Protein AF-A0A936Q7N0-F1 (afdb_monomer)

Secondary structure (DSSP, 8-state):
----TTSBHHHHHHH-GGGHHHHHHHT--SSSSTTSBHHHHHHHTT--HHHHHHHHHHHHTS---GGG--TTS-HHHHHHHHIIIIIHHHHHHHHHHHHHHHHHHHHHTTT-HHHHHHHHHHHHHHHHHHHHHHHHT-HHHHHHHHHHHHHHHHHHT--

Structure (mmCIF, N/CA/C/O backbone):
data_AF-A0A936Q7N0-F1
#
_entry.id   AF-A0A936Q7N0-F1
#
loop_
_atom_site.group_PDB
_atom_site.id
_atom_site.type_symbol
_atom_site.label_atom_id
_atom_site.label_alt_id
_atom_site.label_comp_id
_atom_site.label_asym_id
_atom_site.label_entity_id
_atom_site.label_seq_id
_atom_site.pdbx_PDB_ins_code
_atom_site.Cartn_x
_atom_site.Cartn_y
_atom_site.Cartn_z
_atom_site.occupancy
_atom_site.B_iso_or_equiv
_atom_site.auth_seq_id
_atom_site.auth_comp_id
_atom_site.auth_asym_id
_atom_site.auth_atom_id
_atom_site.pdbx_PDB_model_num
ATOM 1 N N . MET A 1 1 ? 11.324 -0.601 -22.261 1.00 76.62 1 MET A N 1
ATOM 2 C CA . MET A 1 1 ? 11.459 -2.063 -22.116 1.00 76.62 1 MET A CA 1
ATOM 3 C C . MET A 1 1 ? 10.550 -2.729 -23.136 1.00 76.62 1 MET A C 1
ATOM 5 O O . MET A 1 1 ? 9.465 -2.210 -23.363 1.00 76.62 1 MET A O 1
ATOM 9 N N . GLU A 1 2 ? 10.984 -3.818 -23.769 1.00 84.12 2 GLU A N 1
ATOM 10 C CA . GLU A 1 2 ? 10.106 -4.650 -24.604 1.00 84.12 2 GLU A CA 1
ATOM 11 C C . GLU A 1 2 ? 9.389 -5.675 -23.714 1.00 84.12 2 GLU A C 1
ATOM 13 O O . GLU A 1 2 ? 10.023 -6.306 -22.868 1.00 84.12 2 GLU A O 1
ATOM 18 N N . ILE A 1 3 ? 8.066 -5.795 -23.853 1.00 87.75 3 ILE A N 1
ATOM 19 C CA . ILE A 1 3 ? 7.239 -6.673 -23.015 1.00 87.75 3 ILE A CA 1
ATOM 20 C C . ILE A 1 3 ? 7.029 -7.988 -23.755 1.00 87.75 3 ILE A C 1
ATOM 22 O O . ILE A 1 3 ? 6.422 -8.017 -24.823 1.00 87.75 3 ILE A O 1
ATOM 26 N N . THR A 1 4 ? 7.516 -9.071 -23.161 1.00 91.19 4 THR A N 1
ATOM 27 C CA . THR A 1 4 ? 7.433 -10.431 -23.701 1.00 91.19 4 THR A CA 1
ATOM 28 C C . THR A 1 4 ? 6.749 -11.359 -22.689 1.00 91.19 4 THR A C 1
ATOM 30 O O . THR A 1 4 ? 6.628 -10.995 -21.515 1.00 91.19 4 THR A O 1
ATOM 33 N N . PRO A 1 5 ? 6.321 -12.572 -23.087 1.00 92.06 5 PRO A N 1
ATOM 34 C CA . PRO A 1 5 ? 5.762 -13.551 -22.152 1.00 92.06 5 PRO A CA 1
ATOM 35 C C . PRO A 1 5 ? 6.711 -13.933 -21.005 1.00 92.06 5 PRO A C 1
ATOM 37 O O . PRO A 1 5 ? 6.241 -14.337 -19.942 1.00 92.06 5 PRO A O 1
ATOM 40 N N . ASP A 1 6 ? 8.020 -13.785 -21.212 1.00 93.88 6 ASP A N 1
ATOM 41 C CA . ASP A 1 6 ? 9.053 -14.128 -20.232 1.00 93.88 6 ASP A CA 1
ATOM 42 C C . ASP A 1 6 ? 9.413 -12.952 -19.310 1.00 93.88 6 ASP A C 1
ATOM 44 O O . ASP A 1 6 ? 10.088 -13.138 -18.297 1.00 93.88 6 ASP A O 1
ATOM 48 N N . THR A 1 7 ? 8.951 -11.738 -19.628 1.00 93.25 7 THR A N 1
ATOM 49 C CA . THR A 1 7 ? 9.182 -10.553 -18.797 1.00 93.25 7 THR A CA 1
ATOM 50 C C . THR A 1 7 ? 8.451 -10.708 -17.462 1.00 93.25 7 THR A C 1
ATOM 52 O O . THR A 1 7 ? 7.276 -11.081 -17.429 1.00 93.25 7 THR A O 1
ATOM 55 N N . LEU A 1 8 ? 9.134 -10.411 -16.354 1.00 95.25 8 LEU A N 1
ATOM 56 C CA . LEU A 1 8 ? 8.544 -10.512 -15.021 1.00 95.25 8 LEU A CA 1
ATOM 57 C C . LEU A 1 8 ? 7.482 -9.435 -14.808 1.00 95.25 8 LEU A C 1
ATOM 59 O O . LEU A 1 8 ? 7.668 -8.273 -15.176 1.00 95.25 8 LEU A O 1
ATOM 63 N N . VAL A 1 9 ? 6.385 -9.808 -14.154 1.00 94.19 9 VAL A N 1
ATOM 64 C CA . VAL A 1 9 ? 5.282 -8.884 -13.857 1.00 94.19 9 VAL A CA 1
ATOM 65 C C . VAL A 1 9 ? 5.763 -7.698 -13.004 1.00 94.19 9 VAL A C 1
ATOM 67 O O . VAL A 1 9 ? 5.387 -6.557 -13.274 1.00 94.19 9 VAL A O 1
ATOM 70 N N . ALA A 1 10 ? 6.649 -7.937 -12.031 1.00 92.44 10 ALA A N 1
ATOM 71 C CA . ALA A 1 10 ? 7.234 -6.893 -11.188 1.00 92.44 10 ALA A CA 1
ATOM 72 C C . ALA A 1 10 ? 8.074 -5.890 -11.993 1.00 92.44 10 ALA A C 1
ATOM 74 O O . ALA A 1 10 ? 7.978 -4.686 -11.757 1.00 92.44 10 ALA A O 1
ATOM 75 N N . ASP A 1 11 ? 8.851 -6.359 -12.973 1.00 91.75 11 ASP A N 1
ATOM 76 C CA . ASP A 1 11 ? 9.673 -5.480 -13.810 1.00 91.75 11 ASP A CA 1
ATOM 77 C C . ASP A 1 11 ? 8.790 -4.589 -14.688 1.00 91.75 11 ASP A C 1
ATOM 79 O O . ASP A 1 11 ? 9.069 -3.399 -14.852 1.00 91.75 11 ASP A O 1
ATOM 83 N N . ILE A 1 12 ? 7.685 -5.137 -15.204 1.00 92.44 12 ILE A N 1
ATOM 84 C CA . ILE A 1 12 ? 6.672 -4.375 -15.944 1.00 92.44 12 ILE A CA 1
ATOM 85 C C . ILE A 1 12 ? 6.040 -3.307 -15.055 1.00 92.44 12 ILE A C 1
ATOM 87 O O . ILE A 1 12 ? 5.981 -2.149 -15.467 1.00 92.44 12 ILE A O 1
ATOM 91 N N . ALA A 1 13 ? 5.629 -3.655 -13.836 1.00 91.62 13 ALA A N 1
ATOM 92 C CA . ALA A 1 13 ? 5.058 -2.696 -12.893 1.00 91.62 13 ALA A CA 1
ATOM 93 C C . ALA A 1 13 ? 6.048 -1.576 -12.529 1.00 91.62 13 ALA A C 1
ATOM 95 O O . ALA A 1 13 ? 5.661 -0.409 -12.479 1.00 91.62 13 ALA A O 1
ATOM 96 N N . ALA A 1 14 ? 7.327 -1.911 -12.336 1.00 89.19 14 ALA A N 1
ATOM 97 C CA . ALA A 1 14 ? 8.365 -0.952 -11.967 1.00 89.19 14 ALA A CA 1
ATOM 98 C C . ALA A 1 14 ? 8.696 0.040 -13.097 1.00 89.19 14 ALA A C 1
ATOM 100 O O . ALA A 1 14 ? 8.786 1.243 -12.854 1.00 89.19 14 ALA A O 1
ATOM 101 N N . HIS A 1 15 ? 8.851 -0.444 -14.335 1.00 87.75 15 HIS A N 1
ATOM 102 C CA . HIS A 1 15 ? 9.192 0.403 -15.488 1.00 87.75 15 HIS A CA 1
ATOM 103 C C . HIS A 1 15 ? 7.975 1.113 -16.088 1.00 87.75 15 HIS A C 1
ATOM 105 O O . HIS A 1 15 ? 8.105 2.170 -16.707 1.00 87.75 15 HIS A O 1
ATOM 111 N N . HIS A 1 16 ? 6.785 0.538 -15.921 1.00 89.00 16 HIS A N 1
ATOM 112 C CA . HIS A 1 16 ? 5.535 1.073 -16.441 1.00 89.00 16 HIS A CA 1
ATOM 113 C C . HIS A 1 16 ? 4.467 1.084 -15.340 1.00 89.00 16 HIS A C 1
ATOM 115 O O . HIS A 1 16 ? 3.563 0.250 -15.372 1.00 89.00 16 HIS A O 1
ATOM 121 N N . PRO A 1 17 ? 4.479 2.051 -14.402 1.00 89.06 17 PRO A N 1
ATOM 122 C CA . PRO A 1 17 ? 3.536 2.079 -13.275 1.00 89.06 17 PRO A CA 1
ATOM 123 C C . PRO A 1 17 ? 2.049 2.069 -13.666 1.00 89.06 17 PRO A C 1
ATOM 125 O O . PRO A 1 17 ? 1.203 1.622 -12.901 1.00 89.06 17 PRO A O 1
ATOM 128 N N . ARG A 1 18 ? 1.698 2.517 -14.880 1.00 90.69 18 ARG A N 1
ATOM 129 C CA . ARG A 1 18 ? 0.321 2.437 -15.415 1.00 90.69 18 ARG A CA 1
ATOM 130 C C . ARG A 1 18 ? -0.142 1.013 -15.721 1.00 90.69 18 ARG A C 1
ATOM 132 O O . ARG A 1 18 ? -1.341 0.789 -15.844 1.00 90.69 18 ARG A O 1
ATOM 139 N N . SER A 1 19 ? 0.782 0.065 -15.843 1.00 92.25 19 SER A N 1
ATOM 140 C CA . SER A 1 19 ? 0.465 -1.354 -16.021 1.00 92.25 19 SER A CA 1
ATOM 141 C C . SER A 1 19 ? -0.229 -1.959 -14.799 1.00 92.25 19 SER A C 1
ATOM 143 O O . SER A 1 19 ? -0.976 -2.915 -14.960 1.00 92.25 19 SER A O 1
ATOM 145 N N . ILE A 1 20 ? -0.074 -1.363 -13.609 1.00 91.81 20 ILE A N 1
ATOM 146 C CA . ILE A 1 20 ? -0.739 -1.801 -12.372 1.00 91.81 20 ILE A CA 1
ATOM 147 C C . ILE A 1 20 ? -2.256 -1.868 -12.561 1.00 91.81 20 ILE A C 1
ATOM 149 O O . ILE A 1 20 ? -2.866 -2.893 -12.280 1.00 91.81 20 ILE A O 1
ATOM 153 N N . GLU A 1 21 ? -2.851 -0.829 -13.153 1.00 91.94 21 GLU A N 1
ATOM 154 C CA . GLU A 1 21 ? -4.292 -0.787 -13.433 1.00 91.94 21 GLU A CA 1
ATOM 155 C C . GLU A 1 21 ? -4.721 -1.910 -14.401 1.00 91.94 21 GLU A C 1
ATOM 157 O O . GLU A 1 21 ? -5.872 -2.341 -14.388 1.00 91.94 21 GLU A O 1
ATOM 162 N N . VAL A 1 22 ? -3.821 -2.365 -15.283 1.00 94.31 22 VAL A N 1
ATOM 163 C CA . VAL A 1 22 ? -4.064 -3.501 -16.187 1.00 94.31 22 VAL A CA 1
ATOM 164 C C . VAL A 1 22 ? -4.022 -4.803 -15.394 1.00 94.31 22 VAL A C 1
ATOM 166 O O . VAL A 1 22 ? -4.953 -5.599 -15.489 1.00 94.31 22 VAL A O 1
ATOM 169 N N . PHE A 1 23 ? -2.989 -5.003 -14.576 1.00 94.50 23 PHE A N 1
ATOM 170 C CA . PHE A 1 23 ? -2.851 -6.196 -13.745 1.00 94.50 23 PHE A CA 1
ATOM 171 C C . PHE A 1 23 ? -4.033 -6.378 -12.792 1.00 94.50 23 PHE A C 1
ATOM 173 O O . PHE A 1 23 ? -4.595 -7.468 -12.737 1.00 94.50 23 PHE A O 1
ATOM 180 N N . GLU A 1 24 ? -4.494 -5.305 -12.148 1.00 93.12 24 GLU A N 1
ATOM 181 C CA . GLU A 1 24 ? -5.674 -5.322 -11.275 1.00 93.12 24 GLU A CA 1
ATOM 182 C C . GLU A 1 24 ? -6.943 -5.783 -12.008 1.00 93.12 24 GLU A C 1
ATOM 184 O O . GLU A 1 24 ? -7.693 -6.605 -11.482 1.00 93.12 24 GLU A O 1
ATOM 189 N N . ARG A 1 25 ? -7.175 -5.318 -13.246 1.00 94.06 25 ARG A N 1
ATOM 190 C CA . ARG A 1 25 ? -8.336 -5.747 -14.052 1.00 94.06 25 ARG A CA 1
ATOM 191 C C . ARG A 1 25 ? -8.294 -7.226 -14.420 1.00 94.06 25 ARG A C 1
ATOM 193 O O . ARG A 1 25 ? -9.348 -7.846 -14.533 1.00 94.06 25 ARG A O 1
ATOM 200 N N . HIS A 1 26 ? -7.096 -7.767 -14.623 1.00 93.12 26 HIS A N 1
ATOM 201 C CA . HIS A 1 26 ? -6.879 -9.169 -14.987 1.00 93.12 26 HIS A CA 1
ATOM 202 C C . HIS A 1 26 ? -6.651 -10.078 -13.769 1.00 93.12 26 HIS A C 1
ATOM 204 O O . HIS A 1 26 ? -6.462 -11.279 -13.935 1.00 93.12 26 HIS A O 1
ATOM 210 N N . GLY A 1 27 ? -6.684 -9.530 -12.548 1.00 91.25 27 GLY A N 1
ATOM 211 C CA . GLY A 1 27 ? -6.438 -10.275 -11.310 1.00 91.25 27 GLY A CA 1
ATOM 212 C C . GLY A 1 27 ? -4.989 -10.739 -11.130 1.00 91.25 27 GLY A C 1
ATOM 213 O O . GLY A 1 27 ? -4.737 -11.610 -10.306 1.00 91.25 27 GLY A O 1
ATOM 214 N N . ILE A 1 28 ? -4.048 -10.173 -11.888 1.00 94.00 28 ILE A N 1
ATOM 215 C CA . ILE A 1 28 ? -2.633 -10.547 -11.869 1.00 94.00 28 ILE A CA 1
ATOM 216 C C . ILE A 1 28 ? -1.940 -9.882 -10.672 1.00 94.00 28 ILE A C 1
ATOM 218 O O . ILE A 1 28 ? -1.902 -8.656 -10.565 1.00 94.00 28 ILE A O 1
ATOM 222 N N . ASP A 1 29 ? -1.343 -10.686 -9.788 1.00 90.38 29 ASP A N 1
ATOM 223 C CA . ASP A 1 29 ? -0.568 -10.184 -8.647 1.00 90.38 29 ASP A CA 1
ATOM 224 C C . ASP A 1 29 ? 0.835 -9.722 -9.076 1.00 90.38 29 ASP A C 1
ATOM 226 O O . ASP A 1 29 ? 1.732 -10.522 -9.351 1.00 90.38 29 ASP A O 1
ATOM 230 N N . PHE A 1 30 ? 1.024 -8.404 -9.101 1.00 89.12 30 PHE A N 1
ATOM 231 C CA . PHE A 1 30 ? 2.299 -7.757 -9.411 1.00 89.12 30 PHE A CA 1
ATOM 232 C C . PHE A 1 30 ? 3.160 -7.465 -8.174 1.00 89.12 30 PHE A C 1
ATOM 234 O O . PHE A 1 30 ? 4.307 -7.047 -8.327 1.00 89.12 30 PHE A O 1
ATOM 241 N N . CYS A 1 31 ? 2.630 -7.666 -6.964 1.00 85.94 31 CYS A N 1
ATOM 242 C CA . CYS A 1 31 ? 3.294 -7.321 -5.712 1.00 85.94 31 CYS A CA 1
ATOM 243 C C . CYS A 1 31 ? 4.029 -8.532 -5.123 1.00 85.94 31 CYS A C 1
ATOM 245 O O . CYS A 1 31 ? 5.257 -8.591 -5.173 1.00 85.94 31 CYS A O 1
ATOM 247 N N . CYS A 1 32 ? 3.307 -9.533 -4.610 1.00 85.25 32 CYS A N 1
ATOM 248 C CA . CYS A 1 32 ? 3.924 -10.714 -3.995 1.00 85.25 32 CYS A CA 1
ATOM 249 C C . CYS A 1 32 ? 4.314 -11.753 -5.061 1.00 85.25 32 CYS A C 1
ATOM 251 O O . CYS A 1 32 ? 5.417 -12.309 -5.050 1.00 85.25 32 CYS A O 1
ATOM 253 N N . GLY A 1 33 ? 3.422 -11.969 -6.026 1.00 83.69 33 GLY A N 1
ATOM 254 C CA . GLY A 1 33 ? 3.592 -12.854 -7.177 1.00 83.69 33 GLY A CA 1
ATOM 255 C C . GLY A 1 33 ? 4.392 -12.261 -8.339 1.00 83.69 33 GLY A C 1
ATOM 256 O O . GLY A 1 33 ? 4.627 -12.957 -9.325 1.00 83.69 33 GLY A O 1
ATOM 257 N N . GLY A 1 34 ? 4.864 -11.015 -8.230 1.00 86.81 34 GLY A N 1
ATOM 258 C CA . GLY A 1 34 ? 5.459 -10.278 -9.350 1.00 86.81 34 GLY A CA 1
ATOM 259 C C . GLY A 1 34 ? 6.748 -10.882 -9.933 1.00 86.81 34 GLY A C 1
ATOM 260 O O . GLY A 1 34 ? 7.148 -10.537 -11.041 1.00 86.81 34 GLY A O 1
ATOM 261 N N . HIS A 1 35 ? 7.385 -11.820 -9.229 1.00 90.69 35 HIS A N 1
ATOM 262 C CA . HIS A 1 35 ? 8.571 -12.548 -9.695 1.00 90.69 35 HIS A CA 1
ATOM 263 C C . HIS A 1 35 ? 8.264 -13.630 -10.748 1.00 90.69 35 HIS A C 1
ATOM 265 O O . HIS A 1 35 ? 9.165 -14.366 -11.151 1.00 90.69 35 HIS A O 1
ATOM 271 N N . ARG A 1 36 ? 7.003 -13.757 -11.173 1.00 92.50 36 ARG A N 1
ATOM 272 C CA . ARG A 1 36 ? 6.564 -14.709 -12.195 1.00 92.50 36 ARG A CA 1
ATOM 273 C C . ARG A 1 36 ? 6.551 -14.061 -13.585 1.00 92.50 36 ARG A C 1
ATOM 275 O O . ARG A 1 36 ? 6.274 -12.862 -13.695 1.00 92.50 36 ARG A O 1
ATOM 282 N N . PRO A 1 37 ? 6.813 -14.833 -14.654 1.00 95.94 37 PRO A N 1
ATOM 283 C CA . PRO A 1 37 ? 6.674 -14.350 -16.023 1.00 95.94 37 PRO A CA 1
ATOM 284 C C . PRO A 1 37 ? 5.233 -13.944 -16.351 1.00 95.94 37 PRO A C 1
ATOM 286 O O . PRO A 1 37 ? 4.283 -14.622 -15.944 1.00 95.94 37 PRO A O 1
ATOM 289 N N . LEU A 1 38 ? 5.064 -12.895 -17.160 1.00 94.56 38 LEU A N 1
ATOM 290 C CA . LEU A 1 38 ? 3.757 -12.416 -17.621 1.00 94.56 38 LEU A CA 1
ATOM 291 C C . LEU A 1 38 ? 2.926 -13.536 -18.257 1.00 94.56 38 LEU A C 1
ATOM 293 O O . LEU A 1 38 ? 1.725 -13.641 -18.013 1.00 94.56 38 LEU A O 1
ATOM 297 N N . GLY A 1 39 ? 3.569 -14.399 -19.043 1.00 94.06 39 GLY A N 1
ATOM 298 C CA . GLY A 1 39 ? 2.921 -15.520 -19.704 1.00 94.06 39 GLY A CA 1
ATOM 299 C C . GLY A 1 39 ? 2.335 -16.535 -18.726 1.00 94.06 39 GLY A C 1
ATOM 300 O O . GLY A 1 39 ? 1.278 -17.103 -18.985 1.00 94.06 39 GLY A O 1
ATOM 301 N N . GLU A 1 40 ? 3.000 -16.766 -17.595 1.00 93.75 40 GLU A N 1
ATOM 302 C CA . GLU A 1 40 ? 2.503 -17.661 -16.552 1.00 93.75 40 GLU A CA 1
ATOM 303 C C . GLU A 1 40 ? 1.331 -17.043 -15.795 1.00 93.75 40 GLU A C 1
ATOM 305 O O . GLU A 1 40 ? 0.296 -17.694 -15.655 1.00 93.75 40 GLU A O 1
ATOM 310 N N . ALA A 1 41 ? 1.467 -15.776 -15.398 1.00 92.88 41 ALA A N 1
ATOM 311 C CA . ALA A 1 41 ? 0.406 -15.041 -14.724 1.00 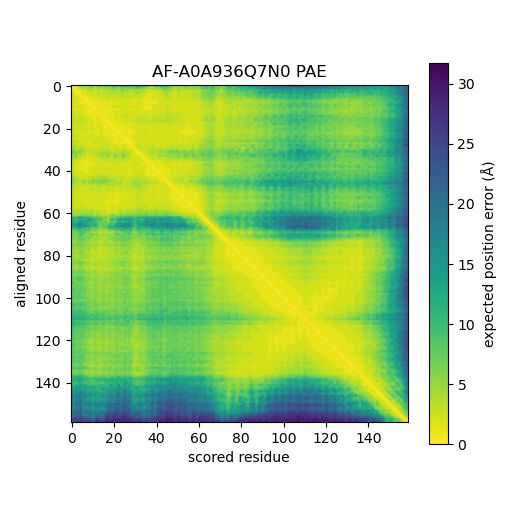92.88 41 ALA A CA 1
ATOM 312 C C . ALA A 1 41 ? -0.868 -14.970 -15.585 1.00 92.88 41 ALA A C 1
ATOM 314 O O . ALA A 1 41 ? -1.959 -15.278 -15.116 1.00 92.88 41 ALA A O 1
ATOM 315 N N . CYS A 1 42 ? -0.740 -14.666 -16.878 1.00 93.75 42 CYS A N 1
ATOM 316 C CA . CYS A 1 42 ? -1.886 -14.634 -17.787 1.00 93.75 42 CYS A CA 1
ATOM 317 C C . CYS A 1 42 ? -2.559 -16.009 -17.927 1.00 93.75 42 CYS A C 1
ATOM 319 O O . CYS A 1 42 ? -3.785 -16.087 -17.913 1.00 93.75 42 CYS A O 1
ATOM 321 N N . ARG A 1 43 ? -1.785 -17.102 -18.026 1.00 92.88 43 ARG A N 1
ATOM 322 C CA . ARG A 1 43 ? -2.345 -18.462 -18.149 1.00 92.88 43 ARG A CA 1
ATOM 323 C C . ARG A 1 43 ? -3.180 -18.863 -16.939 1.00 92.88 43 ARG A C 1
ATOM 325 O O . ARG A 1 43 ? -4.222 -19.485 -17.120 1.00 92.88 43 ARG A O 1
ATOM 332 N N . GLU A 1 44 ? -2.736 -18.523 -15.734 1.00 91.44 44 GLU A N 1
ATOM 333 C CA . GLU A 1 44 ? -3.472 -18.826 -14.503 1.00 91.44 44 GLU A CA 1
ATOM 334 C C . GLU A 1 44 ? -4.838 -18.134 -14.460 1.00 91.44 44 GLU A C 1
ATOM 336 O O . GLU A 1 44 ? -5.828 -18.737 -14.052 1.00 91.44 44 GLU A O 1
ATOM 341 N N . HIS A 1 45 ? -4.907 -16.904 -14.968 1.00 89.56 45 HIS A N 1
ATOM 342 C CA . HIS A 1 45 ? -6.135 -16.112 -15.010 1.00 89.56 45 HIS A CA 1
ATOM 343 C C . HIS A 1 45 ? -6.928 -16.267 -16.320 1.00 89.56 45 HIS A C 1
ATOM 345 O O . HIS A 1 45 ? -7.923 -15.576 -16.526 1.00 89.56 45 HIS A O 1
ATOM 351 N N . GLY A 1 46 ? -6.517 -17.176 -17.214 1.00 89.94 46 GLY A N 1
ATOM 352 C CA . GLY A 1 46 ? -7.181 -17.400 -18.503 1.00 89.94 46 GLY A CA 1
ATOM 353 C C . GLY A 1 46 ? -7.112 -16.204 -19.463 1.00 89.94 46 GLY A C 1
ATOM 354 O O . GLY A 1 46 ? -7.934 -16.103 -20.374 1.00 89.94 46 GLY A O 1
ATOM 355 N N . ALA A 1 47 ? -6.152 -15.299 -19.267 1.00 90.94 47 ALA A N 1
ATOM 356 C CA . ALA A 1 47 ? -5.935 -14.126 -20.101 1.00 90.94 47 ALA A CA 1
ATOM 357 C C . ALA A 1 47 ? -4.990 -14.442 -21.274 1.00 90.94 47 ALA A C 1
ATOM 359 O O . ALA A 1 47 ? -4.025 -15.198 -21.141 1.00 90.94 47 ALA A O 1
ATOM 360 N N . ALA A 1 48 ? -5.247 -13.840 -22.437 1.00 93.12 48 ALA A N 1
ATOM 361 C CA . ALA A 1 48 ? -4.346 -13.931 -23.584 1.00 93.12 48 ALA A CA 1
ATOM 362 C C . ALA A 1 48 ? -3.164 -12.970 -23.393 1.00 93.12 48 ALA A C 1
ATOM 364 O O . ALA A 1 48 ? -3.365 -11.759 -23.274 1.00 93.12 48 ALA A O 1
ATOM 365 N N . VAL A 1 49 ? -1.938 -13.500 -23.388 1.00 93.56 49 VAL A N 1
ATOM 366 C CA . VAL A 1 49 ? -0.709 -12.739 -23.094 1.00 93.56 49 VAL A CA 1
ATOM 367 C C . VAL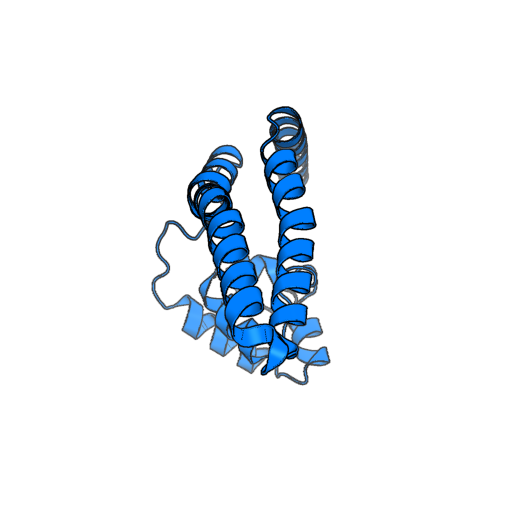 A 1 49 ? -0.548 -11.554 -24.038 1.00 93.56 49 VAL A C 1
ATOM 369 O O . VAL A 1 49 ? -0.205 -10.457 -23.611 1.00 93.56 49 VAL A O 1
ATOM 372 N N . GLU A 1 50 ? -0.846 -11.754 -25.317 1.00 92.50 50 GLU A N 1
ATOM 373 C CA . GLU A 1 50 ? -0.730 -10.745 -26.363 1.00 92.50 50 GLU A CA 1
ATOM 374 C C . GLU A 1 50 ? -1.728 -9.598 -26.153 1.00 92.50 50 GLU A C 1
ATOM 376 O O . GLU A 1 50 ? -1.391 -8.434 -26.368 1.00 92.50 50 GLU A O 1
ATOM 381 N N . ALA A 1 51 ? -2.943 -9.911 -25.689 1.00 92.62 51 ALA A N 1
ATOM 382 C CA . ALA A 1 51 ? -3.956 -8.906 -25.377 1.00 92.62 51 ALA A CA 1
ATOM 383 C C . ALA A 1 51 ? -3.549 -8.077 -24.151 1.00 92.62 51 ALA A C 1
ATOM 385 O O . ALA A 1 51 ? -3.595 -6.848 -24.193 1.00 92.62 51 ALA A O 1
ATOM 386 N N . VAL A 1 52 ? -3.071 -8.741 -23.093 1.00 94.00 52 VAL A N 1
ATOM 387 C CA . VAL A 1 52 ? -2.583 -8.073 -21.878 1.00 94.00 52 VAL A CA 1
ATOM 388 C C . VAL A 1 52 ? -1.359 -7.207 -22.191 1.00 94.00 52 VAL A C 1
ATOM 390 O O . VAL A 1 52 ? -1.301 -6.056 -21.768 1.00 94.00 52 VAL A O 1
ATOM 393 N N . ALA A 1 53 ? -0.411 -7.697 -22.994 1.00 93.19 53 ALA A N 1
ATOM 394 C CA . ALA A 1 53 ? 0.756 -6.926 -23.422 1.00 93.19 53 ALA A CA 1
ATOM 395 C C . ALA A 1 53 ? 0.364 -5.669 -24.220 1.00 93.19 53 ALA A C 1
ATOM 397 O O . ALA A 1 53 ? 0.935 -4.599 -23.999 1.00 93.19 53 ALA A O 1
ATOM 398 N N . ALA A 1 54 ? -0.640 -5.763 -25.097 1.00 92.69 54 ALA A N 1
ATOM 399 C CA . ALA A 1 54 ? -1.162 -4.611 -25.830 1.00 92.69 54 ALA A CA 1
ATOM 400 C C . ALA A 1 54 ? -1.837 -3.583 -24.902 1.00 92.69 54 ALA A C 1
ATOM 402 O O . ALA A 1 54 ? -1.609 -2.380 -25.049 1.00 92.69 54 ALA A O 1
ATOM 403 N N . GLU A 1 55 ? -2.623 -4.034 -23.918 1.00 94.19 55 GLU A N 1
ATOM 404 C CA . GLU A 1 55 ? -3.203 -3.153 -22.896 1.00 94.19 55 GLU A CA 1
ATOM 405 C C . GLU A 1 55 ? -2.127 -2.456 -22.061 1.00 94.19 55 GLU A C 1
ATOM 407 O O . GLU A 1 55 ? -2.232 -1.255 -21.798 1.00 94.19 55 GLU A O 1
ATOM 412 N N . ILE A 1 56 ? -1.075 -3.182 -21.675 1.00 93.25 56 ILE A N 1
ATOM 413 C CA . ILE A 1 56 ? 0.057 -2.606 -20.950 1.00 93.25 56 ILE A CA 1
ATOM 414 C C . ILE A 1 56 ? 0.756 -1.552 -21.804 1.00 93.25 56 ILE A C 1
ATOM 416 O O . ILE A 1 56 ? 1.024 -0.463 -21.304 1.00 93.25 56 ILE A O 1
ATOM 420 N N . ALA A 1 57 ? 1.019 -1.829 -23.083 1.00 90.81 57 ALA A N 1
ATOM 421 C CA . ALA A 1 57 ? 1.646 -0.863 -23.981 1.00 90.81 57 ALA A CA 1
ATOM 422 C C . ALA A 1 57 ? 0.800 0.415 -24.123 1.00 90.81 57 ALA A C 1
ATOM 424 O O . ALA A 1 57 ? 1.331 1.525 -24.051 1.00 90.81 57 ALA A O 1
ATOM 425 N N . ALA A 1 58 ? -0.523 0.276 -24.245 1.00 91.31 58 ALA A N 1
ATOM 426 C CA . ALA A 1 58 ? -1.442 1.411 -24.285 1.00 91.31 58 ALA A CA 1
ATOM 427 C C . ALA A 1 58 ? -1.449 2.206 -22.967 1.00 91.31 58 ALA A C 1
ATOM 429 O O . ALA A 1 58 ? -1.472 3.438 -22.981 1.00 91.31 58 ALA A O 1
ATOM 430 N N . ALA A 1 59 ? -1.398 1.520 -21.823 1.00 90.06 59 ALA A N 1
ATOM 431 C CA . ALA A 1 59 ? -1.318 2.154 -20.512 1.00 90.06 59 ALA A CA 1
ATOM 432 C C . ALA A 1 59 ? 0.027 2.875 -20.308 1.00 90.06 59 ALA A C 1
ATOM 434 O O . ALA A 1 59 ? 0.052 3.997 -19.805 1.00 90.06 59 ALA A O 1
ATOM 435 N N . ALA A 1 60 ? 1.129 2.260 -20.741 1.00 85.31 60 ALA A N 1
ATOM 436 C CA . ALA A 1 60 ? 2.487 2.790 -20.654 1.00 85.31 60 ALA A CA 1
ATOM 437 C C . ALA A 1 60 ? 2.718 4.018 -21.548 1.00 85.31 60 ALA A C 1
ATOM 439 O O . ALA A 1 60 ? 3.561 4.849 -21.226 1.00 85.31 60 ALA A O 1
ATOM 440 N N . ALA A 1 61 ? 1.960 4.160 -22.640 1.00 85.62 61 ALA A N 1
ATOM 441 C CA . ALA A 1 61 ? 2.007 5.340 -23.504 1.00 85.62 61 ALA A CA 1
ATOM 442 C C . ALA A 1 61 ? 1.422 6.606 -22.847 1.00 85.62 61 ALA A C 1
ATOM 444 O O . ALA A 1 61 ? 1.592 7.709 -23.366 1.00 85.62 61 ALA A O 1
ATOM 445 N N . ARG A 1 62 ? 0.712 6.470 -21.720 1.00 84.25 62 ARG A N 1
ATOM 446 C CA . ARG A 1 62 ? 0.195 7.608 -20.956 1.00 84.25 62 ARG A CA 1
ATOM 447 C C . ARG A 1 62 ? 1.274 8.167 -20.043 1.00 84.25 62 ARG A C 1
ATOM 449 O O . ARG A 1 62 ? 1.974 7.409 -19.379 1.00 84.25 62 ARG A O 1
ATOM 456 N N . GLU A 1 63 ? 1.311 9.491 -19.912 1.00 74.56 63 GLU A N 1
ATOM 457 C CA . GLU A 1 63 ? 2.247 10.152 -19.005 1.00 74.56 63 GLU A CA 1
ATOM 458 C C . GLU A 1 63 ? 2.113 9.631 -17.563 1.00 74.56 63 GLU A C 1
ATOM 460 O O . GLU A 1 63 ? 1.029 9.546 -16.951 1.00 74.56 63 GLU A O 1
ATOM 465 N N . VAL A 1 64 ? 3.273 9.257 -17.034 1.00 70.62 64 VAL A N 1
ATOM 466 C CA . VAL A 1 64 ? 3.498 8.929 -15.636 1.00 70.62 64 VAL A CA 1
ATOM 467 C C . VAL A 1 64 ? 4.265 10.103 -15.048 1.00 70.62 64 VAL A C 1
ATOM 469 O O . VAL A 1 64 ? 5.305 10.463 -15.595 1.00 70.62 64 VAL A O 1
ATOM 472 N N . PRO A 1 65 ? 3.769 10.714 -13.964 1.00 72.00 65 PRO A N 1
ATOM 473 C CA . PRO A 1 65 ? 4.564 11.655 -13.191 1.00 72.00 65 PRO A CA 1
ATOM 474 C C . PRO A 1 65 ? 5.934 11.051 -12.844 1.00 72.00 65 PRO A C 1
ATOM 476 O O . PRO A 1 65 ? 5.998 9.915 -12.375 1.00 72.00 65 PRO A O 1
ATOM 479 N N . GLU A 1 66 ? 7.024 11.783 -13.091 1.00 66.38 66 GLU A N 1
ATOM 480 C CA . GLU A 1 66 ? 8.395 11.287 -12.858 1.00 66.38 66 GLU A CA 1
ATOM 481 C C . GLU A 1 66 ? 8.619 10.833 -11.406 1.00 66.38 66 GLU A C 1
ATOM 483 O O . GLU A 1 66 ? 9.402 9.921 -11.156 1.00 66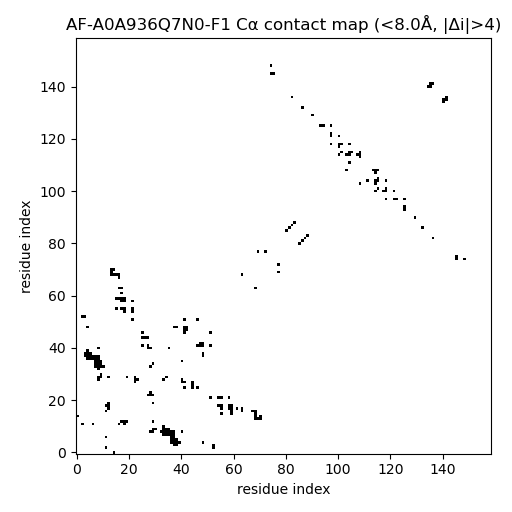.38 66 GLU A O 1
ATOM 488 N N . ASP A 1 67 ? 7.854 11.378 -10.454 1.00 66.44 67 ASP A N 1
ATOM 489 C CA . ASP A 1 67 ? 7.853 10.990 -9.038 1.00 66.44 67 ASP A CA 1
ATOM 490 C C . ASP A 1 67 ? 7.277 9.585 -8.759 1.00 66.44 67 ASP A C 1
ATOM 492 O O . ASP A 1 67 ? 7.084 9.221 -7.600 1.00 66.44 67 ASP A O 1
ATOM 496 N N . ARG A 1 68 ? 6.991 8.792 -9.801 1.00 68.25 68 ARG A N 1
ATOM 497 C CA . ARG A 1 68 ? 6.483 7.414 -9.703 1.00 68.25 68 ARG A CA 1
ATOM 498 C C . ARG A 1 68 ? 7.383 6.359 -10.342 1.00 68.25 68 ARG A C 1
ATOM 500 O O . ARG A 1 68 ? 7.023 5.184 -10.305 1.00 68.25 68 ARG A O 1
ATOM 507 N N . VAL A 1 69 ? 8.520 6.742 -10.925 1.00 77.50 69 VAL A N 1
ATOM 508 C CA . VAL A 1 69 ? 9.471 5.802 -11.536 1.00 77.50 69 VAL A CA 1
ATOM 509 C C . VAL A 1 69 ? 10.760 5.794 -10.719 1.00 77.50 69 VAL A C 1
ATOM 511 O O . VAL A 1 69 ? 11.478 6.785 -10.660 1.00 77.50 69 VAL A O 1
ATOM 514 N N . PHE A 1 70 ? 11.053 4.658 -10.084 1.00 84.56 70 PHE A N 1
ATOM 515 C CA . PHE A 1 70 ? 12.182 4.509 -9.154 1.00 84.56 70 PHE A CA 1
ATOM 516 C C . PHE A 1 70 ? 13.216 3.471 -9.602 1.00 84.56 70 PHE A C 1
ATOM 518 O O . PHE A 1 70 ? 14.123 3.156 -8.837 1.00 84.56 70 PHE A O 1
ATOM 525 N N . THR A 1 71 ? 13.098 2.941 -10.824 1.00 83.00 71 THR A N 1
ATOM 526 C CA . THR A 1 71 ? 13.964 1.871 -11.357 1.00 83.00 71 THR A CA 1
ATOM 527 C C . THR A 1 71 ? 15.449 2.218 -11.289 1.00 83.00 71 THR A C 1
ATOM 529 O O . THR A 1 71 ? 16.258 1.358 -10.957 1.00 83.00 71 THR A O 1
ATOM 532 N N . ASP A 1 72 ? 15.783 3.491 -11.513 1.00 83.12 72 ASP A N 1
ATOM 533 C CA . ASP A 1 72 ? 17.156 4.010 -11.489 1.00 83.12 72 ASP A CA 1
ATOM 534 C C . ASP A 1 72 ? 17.432 4.933 -10.288 1.00 83.12 72 ASP A C 1
ATOM 536 O O . ASP A 1 72 ? 18.501 5.541 -10.182 1.00 83.12 72 ASP A O 1
ATOM 540 N N . ALA A 1 73 ? 16.472 5.069 -9.367 1.00 84.06 73 ALA A N 1
ATOM 541 C CA . ALA A 1 73 ? 16.626 5.939 -8.211 1.00 84.06 73 ALA A CA 1
ATOM 542 C C . ALA A 1 73 ? 17.627 5.336 -7.207 1.00 84.06 73 ALA A C 1
ATOM 544 O O . ALA A 1 73 ? 17.576 4.137 -6.912 1.00 84.06 73 ALA A O 1
ATOM 545 N N . PRO A 1 74 ? 18.514 6.149 -6.600 1.00 87.25 74 PRO A N 1
ATOM 546 C CA . PRO A 1 74 ? 19.310 5.694 -5.470 1.00 87.25 74 PRO A CA 1
ATOM 547 C C . PRO A 1 74 ? 18.395 5.183 -4.357 1.00 87.25 74 PRO A C 1
ATOM 549 O O . PRO A 1 74 ? 17.387 5.820 -4.051 1.00 87.25 74 PRO A O 1
ATOM 552 N N . LEU A 1 75 ? 18.779 4.092 -3.687 1.00 84.50 75 LEU A N 1
ATOM 553 C CA . LEU A 1 75 ? 17.947 3.516 -2.624 1.00 84.50 75 LEU A CA 1
ATOM 554 C C . LEU A 1 75 ? 17.556 4.551 -1.558 1.00 84.50 75 LEU A C 1
ATOM 556 O O . LEU A 1 75 ? 16.424 4.541 -1.097 1.00 84.50 75 LEU A O 1
ATOM 560 N N . GLY A 1 76 ? 18.465 5.464 -1.196 1.00 85.19 76 GLY A N 1
ATOM 561 C CA . GLY A 1 76 ? 18.158 6.543 -0.252 1.00 85.19 76 GLY A CA 1
ATOM 562 C C . GLY A 1 76 ? 16.992 7.424 -0.713 1.00 85.19 76 GLY A C 1
ATOM 563 O O . GLY A 1 76 ? 16.091 7.682 0.070 1.00 85.19 76 GLY A O 1
ATOM 564 N N . ALA A 1 77 ? 16.949 7.789 -1.997 1.00 85.69 77 ALA A N 1
ATOM 565 C CA . ALA A 1 77 ? 15.864 8.595 -2.555 1.00 85.69 77 ALA A CA 1
ATOM 566 C C . ALA A 1 77 ? 14.525 7.836 -2.581 1.00 85.69 77 ALA A C 1
ATOM 568 O O . ALA A 1 77 ? 13.483 8.426 -2.306 1.00 85.69 77 ALA A O 1
ATOM 569 N N . LEU A 1 78 ? 14.546 6.527 -2.865 1.00 88.25 78 LEU A N 1
ATOM 570 C CA . LEU A 1 78 ? 13.351 5.681 -2.780 1.00 88.25 78 LEU A CA 1
ATOM 571 C C . LEU A 1 78 ? 12.833 5.588 -1.337 1.00 88.25 78 LEU A C 1
ATOM 573 O O . LEU A 1 78 ? 11.636 5.732 -1.107 1.00 88.25 78 LEU A O 1
ATOM 577 N N . LEU A 1 79 ? 13.724 5.385 -0.365 1.00 89.62 79 LEU A N 1
ATOM 578 C CA . LEU A 1 79 ? 13.355 5.328 1.051 1.00 89.62 79 LEU A CA 1
ATOM 579 C C . LEU A 1 79 ? 12.783 6.664 1.538 1.00 89.62 79 LEU A C 1
ATOM 581 O O . LEU A 1 79 ? 11.717 6.680 2.150 1.00 89.62 79 LEU A O 1
ATOM 585 N N . ASP A 1 80 ? 13.437 7.778 1.205 1.00 88.25 80 ASP A N 1
ATOM 586 C CA . ASP A 1 80 ? 12.955 9.119 1.544 1.00 88.25 80 ASP A CA 1
ATOM 587 C C . ASP A 1 80 ? 11.573 9.379 0.934 1.00 88.25 80 ASP A C 1
ATOM 589 O O . ASP A 1 80 ? 10.688 9.923 1.602 1.00 88.25 80 ASP A O 1
ATOM 593 N N . HIS A 1 81 ? 11.347 8.952 -0.313 1.00 90.00 81 HIS A N 1
ATOM 594 C CA . HIS A 1 81 ? 10.035 9.037 -0.945 1.00 90.00 81 HIS A CA 1
ATOM 595 C C . HIS A 1 81 ? 8.992 8.195 -0.202 1.00 90.00 81 HIS A C 1
ATOM 597 O O . HIS A 1 81 ? 7.927 8.716 0.122 1.00 90.00 81 HIS A O 1
ATOM 603 N N . ILE A 1 82 ? 9.287 6.927 0.112 1.00 91.69 82 ILE A N 1
ATOM 604 C CA . ILE A 1 82 ? 8.349 6.037 0.815 1.00 91.69 82 ILE A CA 1
ATOM 605 C C . ILE A 1 82 ? 7.922 6.650 2.155 1.00 91.69 82 ILE A C 1
ATOM 607 O O . ILE A 1 82 ? 6.726 6.761 2.449 1.00 91.69 82 ILE A O 1
ATOM 611 N N . VAL A 1 83 ? 8.894 7.127 2.935 1.00 92.44 83 VAL A N 1
ATOM 612 C CA . VAL A 1 83 ? 8.632 7.720 4.247 1.00 92.44 83 VAL A CA 1
ATOM 613 C C . VAL A 1 83 ? 7.833 9.014 4.111 1.00 92.44 83 VAL A C 1
ATOM 615 O O . VAL A 1 83 ? 6.782 9.165 4.736 1.00 92.44 83 VAL A O 1
ATOM 618 N N . SER A 1 84 ? 8.304 9.946 3.280 1.00 91.75 84 SER A N 1
ATOM 619 C CA . SER A 1 84 ? 7.692 11.273 3.158 1.00 91.75 84 SER A CA 1
ATOM 620 C C . SER A 1 84 ? 6.299 11.237 2.530 1.00 91.75 84 SER A C 1
ATOM 622 O O . SER A 1 84 ? 5.413 11.973 2.967 1.00 91.75 84 SER A O 1
ATOM 624 N N . ARG A 1 85 ? 6.081 10.378 1.527 1.00 91.00 85 ARG A N 1
ATOM 625 C CA . ARG A 1 85 ? 4.821 10.310 0.782 1.00 91.00 85 ARG A CA 1
ATOM 626 C C . ARG A 1 85 ? 3.754 9.478 1.483 1.00 91.00 85 ARG A C 1
ATOM 628 O O . ARG A 1 85 ? 2.581 9.854 1.395 1.00 91.00 85 ARG A O 1
ATOM 635 N N . TYR A 1 86 ? 4.147 8.369 2.118 1.00 93.69 86 TYR A N 1
ATOM 636 C CA . TYR A 1 86 ? 3.218 7.377 2.666 1.00 93.69 86 TYR A CA 1
ATOM 637 C C . TYR A 1 86 ? 3.287 7.282 4.192 1.00 93.69 86 TYR A C 1
ATOM 639 O O . TYR A 1 86 ? 2.256 7.441 4.844 1.00 93.69 86 TYR A O 1
ATOM 647 N N . HIS A 1 87 ? 4.469 7.072 4.785 1.00 95.44 87 HIS A N 1
ATOM 648 C CA . HIS A 1 87 ? 4.552 6.792 6.227 1.00 95.44 87 HIS A CA 1
ATOM 649 C C . HIS A 1 87 ? 4.129 7.991 7.077 1.00 95.44 87 HIS A C 1
ATOM 651 O O . HIS A 1 87 ? 3.401 7.816 8.051 1.00 95.44 87 HIS A O 1
ATOM 657 N N . LEU A 1 88 ? 4.533 9.211 6.704 1.00 93.62 88 LEU A N 1
ATOM 658 C CA . LEU A 1 88 ? 4.131 10.419 7.433 1.00 93.62 88 LEU A CA 1
ATOM 659 C C . LEU A 1 88 ? 2.607 10.578 7.478 1.00 93.62 88 LEU A C 1
ATOM 661 O O . LEU A 1 88 ? 2.052 10.800 8.551 1.00 93.62 88 LEU A O 1
ATOM 665 N N . ALA A 1 89 ? 1.932 10.390 6.340 1.00 95.31 89 ALA A N 1
ATOM 666 C CA . ALA A 1 89 ? 0.474 10.444 6.276 1.00 95.31 89 ALA A CA 1
ATOM 667 C C . ALA A 1 89 ? -0.164 9.331 7.122 1.00 95.31 89 ALA A C 1
ATOM 669 O O . ALA A 1 89 ? -1.058 9.600 7.922 1.00 95.31 89 ALA A O 1
ATOM 670 N N . LEU A 1 90 ? 0.343 8.096 7.027 1.00 96.12 90 LEU A N 1
ATOM 671 C CA . LEU A 1 90 ? -0.164 6.963 7.806 1.00 96.12 90 LEU A CA 1
ATOM 672 C C . LEU A 1 90 ? -0.034 7.179 9.319 1.00 96.12 90 LEU A C 1
ATOM 674 O O . LEU A 1 90 ? -0.965 6.852 10.052 1.00 96.12 90 LEU A O 1
ATOM 678 N N . ARG A 1 91 ? 1.062 7.781 9.799 1.00 94.31 91 ARG A N 1
ATOM 679 C CA . ARG A 1 91 ? 1.237 8.095 11.230 1.00 94.31 91 ARG A CA 1
ATOM 680 C C . ARG A 1 91 ? 0.184 9.065 11.764 1.00 94.31 91 ARG A C 1
ATOM 682 O O . ARG A 1 91 ? -0.144 9.013 12.947 1.00 94.31 91 ARG A O 1
ATOM 689 N N . GLU A 1 92 ? -0.341 9.947 10.921 1.00 95.31 92 GLU A N 1
ATOM 690 C CA . GLU A 1 92 ? -1.414 10.872 11.294 1.00 95.31 92 GLU A CA 1
ATOM 691 C C . GLU A 1 92 ? -2.803 10.246 11.104 1.00 95.31 92 GLU A C 1
ATOM 693 O O . GLU A 1 92 ? -3.694 10.402 11.949 1.00 95.31 92 GLU A O 1
ATOM 698 N N . ASP A 1 93 ? -2.991 9.527 9.997 1.00 97.00 93 ASP A N 1
ATOM 699 C CA . ASP A 1 93 ? -4.266 8.952 9.583 1.00 97.00 93 ASP A CA 1
ATOM 700 C C . ASP A 1 93 ? -4.681 7.768 10.456 1.00 97.00 93 ASP A C 1
ATOM 702 O O . ASP A 1 93 ? -5.815 7.755 10.937 1.00 97.00 93 ASP A O 1
ATOM 706 N N . LEU A 1 94 ? -3.781 6.816 10.728 1.00 97.38 94 LEU A N 1
ATOM 707 C CA . LEU A 1 94 ? -4.072 5.607 11.507 1.00 97.38 94 LEU A CA 1
ATOM 708 C C . LEU A 1 94 ? -4.692 5.902 12.889 1.00 97.38 94 LEU A C 1
ATOM 710 O O . LEU A 1 94 ? -5.778 5.393 13.193 1.00 97.38 94 LEU A O 1
ATOM 714 N N . PRO A 1 95 ? -4.098 6.755 13.748 1.00 96.62 95 PRO A N 1
ATOM 715 C CA . PRO A 1 95 ? -4.705 7.066 15.035 1.00 96.62 95 PRO A CA 1
ATOM 716 C C . PRO A 1 95 ? -5.977 7.912 14.890 1.00 96.62 95 PRO A C 1
ATOM 718 O O . PRO A 1 95 ? -6.894 7.764 15.702 1.00 96.62 95 PRO A O 1
ATOM 721 N N . ARG A 1 96 ? -6.073 8.801 13.886 1.00 97.44 96 ARG A N 1
ATOM 722 C CA . ARG A 1 96 ? -7.274 9.628 13.670 1.00 97.44 96 ARG A CA 1
ATOM 723 C C . ARG A 1 96 ? -8.468 8.776 13.258 1.00 97.44 96 ARG A C 1
ATOM 725 O O . ARG A 1 96 ? -9.520 8.868 13.887 1.00 97.44 96 ARG A O 1
ATOM 732 N N . LEU A 1 97 ? -8.298 7.958 12.228 1.00 97.94 97 LEU A N 1
ATOM 733 C CA . LEU A 1 97 ? -9.324 7.062 11.709 1.00 97.94 97 LEU A CA 1
ATOM 734 C C . LEU A 1 97 ? -9.719 6.013 12.752 1.00 97.94 97 LEU A C 1
ATOM 736 O O . LEU A 1 97 ? -10.907 5.754 12.905 1.00 97.94 97 LEU A O 1
ATOM 740 N N . GLY A 1 98 ? -8.770 5.512 13.552 1.00 97.50 98 GLY A N 1
ATOM 741 C CA . GLY A 1 98 ? -9.080 4.621 14.674 1.00 97.50 98 GLY A CA 1
ATOM 742 C C . GLY A 1 98 ? -10.031 5.259 15.688 1.00 97.50 98 GLY A C 1
ATOM 743 O O . GLY A 1 98 ? -11.051 4.669 16.028 1.00 97.50 98 GLY A O 1
ATOM 744 N N . ARG A 1 99 ? -9.776 6.514 16.092 1.00 97.88 99 ARG A N 1
ATOM 745 C CA . ARG A 1 99 ? -10.699 7.258 16.973 1.00 97.88 99 ARG A CA 1
ATOM 746 C C . ARG A 1 99 ? -12.074 7.469 16.341 1.00 97.88 99 ARG A C 1
ATOM 748 O O . ARG A 1 99 ? -13.075 7.452 17.049 1.00 97.88 99 ARG A O 1
ATOM 755 N N . MET A 1 100 ? -12.134 7.700 15.029 1.00 98.12 100 MET A N 1
ATOM 756 C CA . MET A 1 100 ? -13.405 7.854 14.314 1.00 98.12 100 MET A CA 1
ATOM 757 C C . MET A 1 100 ? -14.189 6.538 14.276 1.00 98.12 100 MET A C 1
ATOM 759 O O . MET A 1 100 ? -15.386 6.553 14.549 1.00 98.12 100 MET A O 1
ATOM 763 N N . ALA A 1 101 ? -13.520 5.419 13.989 1.00 97.94 101 ALA A N 1
ATOM 764 C CA . ALA A 1 101 ? -14.125 4.090 13.993 1.00 97.94 101 ALA A CA 1
ATOM 765 C C . ALA A 1 101 ? -14.666 3.732 15.384 1.00 97.94 101 ALA A C 1
ATOM 767 O O . ALA A 1 101 ? -15.838 3.379 15.507 1.00 97.94 101 ALA A O 1
ATOM 768 N N . ASP A 1 102 ? -13.861 3.933 16.434 1.00 98.00 102 ASP A N 1
ATOM 769 C CA . ASP A 1 102 ? -14.286 3.712 17.819 1.00 98.00 102 ASP A CA 1
ATOM 770 C C . ASP A 1 102 ? -15.479 4.611 18.184 1.00 98.00 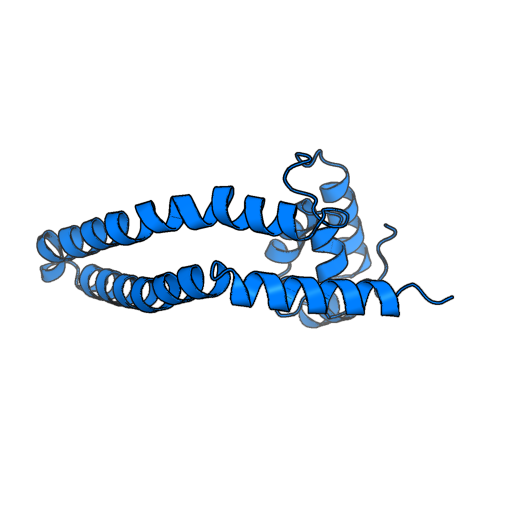102 ASP A C 1
ATOM 772 O O . ASP A 1 102 ? -16.438 4.141 18.792 1.00 98.00 102 ASP A O 1
ATOM 776 N N . LYS A 1 103 ? -15.479 5.886 17.766 1.00 98.19 103 LYS A N 1
ATOM 777 C CA . LYS A 1 103 ? -16.586 6.803 18.072 1.00 98.19 103 LYS A CA 1
ATOM 778 C C . LYS A 1 103 ? -17.889 6.408 17.379 1.00 98.19 103 LYS A C 1
ATOM 780 O O . LYS A 1 103 ? -18.963 6.503 17.970 1.00 98.19 103 LYS A O 1
ATOM 785 N N . VAL A 1 104 ? -17.813 5.995 16.120 1.00 97.94 104 VAL A N 1
ATOM 786 C CA . VAL A 1 104 ? -18.991 5.572 15.357 1.00 97.94 104 VAL A CA 1
ATOM 787 C C . VAL A 1 104 ? -19.556 4.268 15.926 1.00 97.94 104 VAL A C 1
ATOM 789 O O . VAL A 1 104 ? -20.771 4.173 16.102 1.00 97.94 104 VAL A O 1
ATOM 792 N N . ALA A 1 105 ? -18.697 3.321 16.309 1.00 98.06 105 ALA A N 1
ATOM 793 C CA . ALA A 1 105 ? -19.102 2.111 17.021 1.00 98.06 105 ALA A CA 1
ATOM 794 C C . ALA A 1 105 ? -19.728 2.425 18.393 1.00 98.06 105 ALA A C 1
ATOM 796 O O . ALA A 1 105 ? -20.780 1.893 18.721 1.00 98.06 105 ALA A O 1
ATOM 797 N N . GLU A 1 106 ? -19.161 3.354 19.166 1.00 98.00 106 GLU A N 1
ATOM 798 C CA . GLU A 1 106 ? -19.711 3.770 20.466 1.00 98.00 106 GLU A CA 1
ATOM 799 C C . GLU A 1 106 ? -21.138 4.335 20.339 1.00 98.00 106 GLU A C 1
ATOM 801 O O . GLU A 1 106 ? -22.012 4.013 21.138 1.00 98.00 106 GLU A O 1
ATOM 806 N N . VAL A 1 107 ? -21.389 5.183 19.335 1.00 98.12 107 VAL A N 1
ATOM 807 C CA . VAL A 1 107 ? -22.679 5.882 19.187 1.00 98.12 107 VAL A CA 1
ATOM 808 C C . VAL A 1 107 ? -23.736 5.021 18.488 1.00 98.12 107 VAL A C 1
ATOM 810 O O . VAL A 1 107 ? -24.927 5.155 18.772 1.00 98.12 107 VAL A O 1
ATOM 813 N N . HIS A 1 108 ? -23.330 4.156 17.556 1.00 97.94 108 HIS A N 1
ATOM 814 C CA . HIS A 1 108 ? -24.254 3.439 16.672 1.00 97.94 108 HIS A CA 1
ATOM 815 C C . HIS A 1 108 ? -24.170 1.909 16.774 1.00 97.94 108 HIS A C 1
ATOM 817 O O . HIS A 1 108 ? -25.032 1.227 16.219 1.00 97.94 108 HIS A O 1
ATOM 823 N N . GLY A 1 109 ? -23.198 1.364 17.506 1.00 96.81 109 GLY A N 1
ATOM 824 C CA . GLY A 1 109 ? -22.885 -0.066 17.551 1.00 96.81 109 GLY A CA 1
ATOM 825 C C . GLY A 1 109 ? -23.972 -0.950 18.159 1.00 96.81 109 GLY A C 1
ATOM 826 O O . GLY A 1 109 ? -24.043 -2.127 17.825 1.00 96.81 109 GLY A O 1
ATOM 827 N N . GLU A 1 110 ? -24.860 -0.404 18.997 1.00 96.38 110 GLU A N 1
ATOM 828 C CA . GLU A 1 110 ? -26.029 -1.151 19.493 1.00 96.38 110 GLU A CA 1
ATOM 829 C C . GLU A 1 110 ? -27.031 -1.476 18.377 1.00 96.38 110 GLU A C 1
ATOM 831 O O . GLU A 1 110 ? -27.690 -2.513 18.409 1.00 96.38 110 GLU A O 1
ATOM 836 N N . ARG A 1 111 ? -27.166 -0.580 17.391 1.00 97.50 111 ARG A N 1
ATOM 837 C CA . ARG A 1 111 ? -28.082 -0.750 16.250 1.00 97.50 111 ARG A CA 1
ATOM 838 C C . ARG A 1 111 ? -27.397 -1.383 15.041 1.00 97.50 111 ARG A C 1
ATOM 840 O O . ARG A 1 111 ? -28.082 -1.951 14.199 1.00 97.50 111 ARG A O 1
ATOM 847 N N . HIS A 1 112 ? -26.075 -1.263 14.977 1.00 96.88 112 HIS A N 1
ATOM 848 C CA . HIS A 1 112 ? -25.228 -1.667 13.861 1.00 96.88 112 HIS A CA 1
ATOM 849 C C . HIS A 1 112 ? -24.012 -2.425 14.394 1.00 96.88 112 HIS A C 1
ATOM 851 O O . HIS A 1 112 ? -22.941 -1.848 14.600 1.00 96.88 112 HIS A O 1
ATOM 857 N N . ALA A 1 113 ? -24.191 -3.719 14.658 1.00 96.19 113 ALA A N 1
ATOM 858 C CA . ALA A 1 113 ? -23.145 -4.562 15.230 1.00 96.19 113 ALA A CA 1
ATOM 859 C C . ALA A 1 113 ? -21.886 -4.615 14.345 1.00 96.19 113 ALA A C 1
ATOM 861 O O . ALA A 1 113 ? -20.777 -4.658 14.875 1.00 96.19 113 ALA A O 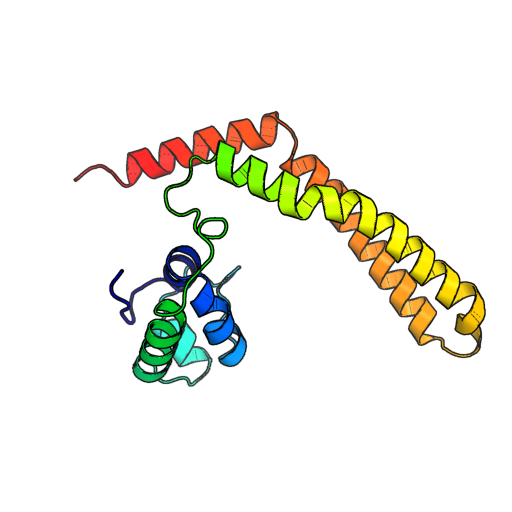1
ATOM 862 N N . GLU A 1 114 ? -22.051 -4.490 13.023 1.00 97.94 114 GLU A N 1
ATOM 863 C CA . GLU A 1 114 ? -20.973 -4.433 12.034 1.00 97.94 114 GLU A CA 1
ATOM 864 C C . GLU A 1 114 ? -19.966 -3.296 12.289 1.00 97.94 114 GLU A C 1
ATOM 866 O O . GLU A 1 114 ? -18.804 -3.390 11.897 1.00 97.94 114 GLU A O 1
ATOM 871 N N . LEU A 1 115 ? -20.377 -2.226 12.980 1.00 97.81 115 LEU A N 1
ATOM 872 C CA . LEU A 1 115 ? -19.486 -1.117 13.329 1.00 97.81 115 LEU A CA 1
ATOM 873 C C . LEU A 1 115 ? -18.511 -1.494 14.447 1.00 97.81 115 LEU A C 1
ATOM 875 O O . LEU A 1 115 ? -17.382 -1.001 14.460 1.00 97.81 115 LEU A O 1
ATOM 879 N N . ASN A 1 116 ? -18.913 -2.382 15.360 1.00 97.69 116 ASN A N 1
ATOM 880 C CA . ASN A 1 116 ? -18.017 -2.900 16.393 1.00 97.69 116 ASN A CA 1
ATOM 881 C C . ASN A 1 116 ? -16.942 -3.795 15.768 1.00 97.69 116 ASN A C 1
ATOM 883 O O . ASN A 1 116 ? -15.770 -3.685 16.135 1.00 97.69 116 ASN A O 1
ATOM 887 N N . ASP A 1 117 ? -17.337 -4.621 14.795 1.00 97.81 117 ASP A N 1
ATOM 888 C CA . ASP A 1 117 ? -16.425 -5.487 14.047 1.00 97.81 117 ASP A CA 1
ATOM 88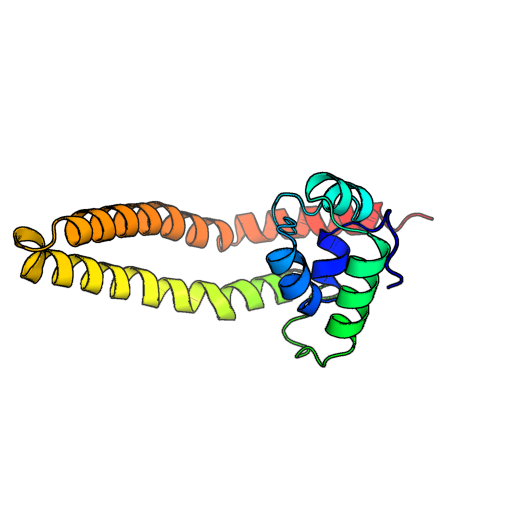9 C C . ASP A 1 117 ? -15.438 -4.653 13.225 1.00 97.81 117 ASP A C 1
ATOM 891 O O . ASP A 1 117 ? -14.230 -4.870 13.304 1.00 97.81 117 ASP A O 1
ATOM 895 N N . LEU A 1 118 ? -15.922 -3.627 12.514 1.00 97.69 118 LEU A N 1
ATOM 896 C CA . LEU A 1 118 ? -15.065 -2.690 11.785 1.00 97.69 118 LEU A CA 1
ATOM 897 C C . LEU A 1 118 ? -14.047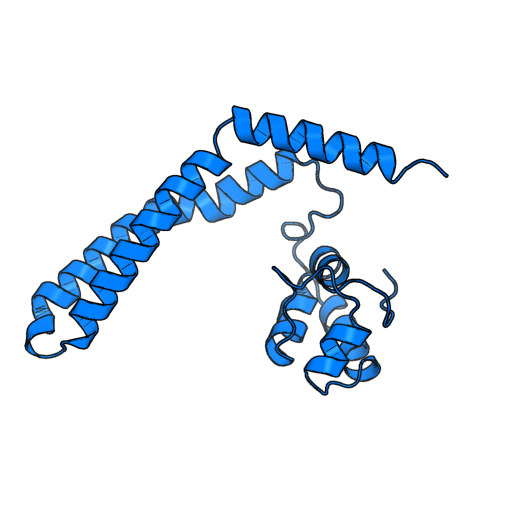 -2.013 12.711 1.00 97.69 118 LEU A C 1
ATOM 899 O O . LEU A 1 118 ? -12.862 -1.957 12.382 1.00 97.69 118 LEU A O 1
ATOM 903 N N . ALA A 1 119 ? -14.484 -1.511 13.870 1.00 98.06 119 ALA A N 1
ATOM 904 C CA . ALA A 1 119 ? -13.583 -0.892 14.840 1.00 98.06 119 ALA A CA 1
ATOM 905 C C . ALA A 1 119 ? -12.552 -1.896 15.386 1.00 98.06 119 ALA A C 1
ATOM 907 O O . ALA A 1 119 ? -11.396 -1.532 15.605 1.00 98.06 119 ALA A O 1
ATOM 908 N N . ALA A 1 120 ? -12.939 -3.161 15.578 1.00 97.94 120 ALA A N 1
ATOM 909 C CA . ALA A 1 120 ? -12.031 -4.221 16.003 1.00 97.94 120 ALA A CA 1
ATOM 910 C C . ALA A 1 120 ? -10.968 -4.540 14.945 1.00 97.94 120 ALA A C 1
ATOM 912 O O . ALA A 1 120 ? -9.780 -4.460 15.256 1.00 97.94 120 ALA A O 1
ATOM 913 N N . VAL A 1 121 ? -11.383 -4.794 13.701 1.00 98.25 121 VAL A N 1
ATOM 914 C CA . VAL A 1 121 ? -10.475 -5.049 12.570 1.00 98.25 121 VAL A CA 1
ATOM 915 C C . VAL A 1 121 ? -9.535 -3.865 12.351 1.00 98.25 121 VAL A C 1
ATOM 917 O O . VAL A 1 121 ? -8.339 -4.041 12.141 1.00 98.25 121 VAL A O 1
ATOM 920 N N . TYR A 1 122 ? -10.043 -2.6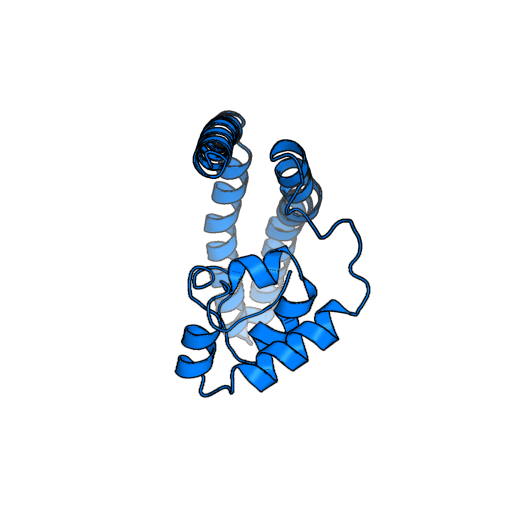35 12.456 1.00 98.12 122 TYR A N 1
ATOM 921 C CA . TYR A 1 122 ? -9.212 -1.445 12.303 1.00 98.12 122 TYR A CA 1
ATOM 922 C C . TYR A 1 122 ? -8.155 -1.323 13.412 1.00 98.12 122 TYR A C 1
ATOM 924 O O . TYR A 1 122 ? -7.010 -0.947 13.150 1.00 98.12 122 TYR A O 1
ATOM 932 N N . ARG A 1 123 ? -8.518 -1.640 14.663 1.00 97.50 123 ARG A N 1
ATOM 933 C CA . ARG A 1 123 ? -7.571 -1.654 15.789 1.00 97.50 123 ARG A CA 1
ATOM 934 C C . ARG A 1 123 ? -6.470 -2.693 15.591 1.00 97.50 123 ARG A C 1
ATOM 936 O O . ARG A 1 123 ? -5.314 -2.381 15.867 1.00 97.50 123 ARG A O 1
ATOM 943 N N . GLU A 1 124 ? -6.821 -3.876 15.096 1.00 97.81 124 GLU A N 1
ATOM 944 C CA . GLU A 1 124 ? -5.865 -4.934 14.761 1.00 97.81 124 GLU A CA 1
ATOM 945 C C . GLU A 1 124 ? -4.910 -4.485 13.650 1.00 97.81 124 GLU A C 1
ATOM 947 O O . GLU A 1 124 ? -3.700 -4.446 13.876 1.00 97.81 124 GLU A O 1
ATOM 952 N N . LEU A 1 125 ? -5.443 -3.989 12.528 1.00 97.00 125 LEU A N 1
ATOM 953 C CA . LEU A 1 125 ? -4.650 -3.440 11.424 1.00 97.00 125 LEU A CA 1
ATOM 954 C C . LEU A 1 125 ? -3.648 -2.384 11.906 1.00 97.00 125 LEU A C 1
ATOM 956 O O . LEU A 1 125 ? -2.480 -2.404 11.523 1.00 97.00 125 LEU A O 1
ATOM 960 N N . ARG A 1 126 ? -4.089 -1.456 12.763 1.00 96.38 126 ARG A N 1
ATOM 961 C CA . ARG A 1 126 ? -3.212 -0.424 13.325 1.00 96.38 126 ARG A CA 1
ATOM 962 C C . ARG A 1 126 ? -2.111 -1.033 14.195 1.00 96.38 126 ARG A C 1
ATOM 964 O O . ARG A 1 126 ? -0.959 -0.623 14.081 1.00 96.38 126 ARG A O 1
ATOM 971 N N . SER A 1 127 ? -2.466 -1.995 15.047 1.00 95.50 127 SER A N 1
ATOM 972 C CA . SER A 1 127 ? -1.519 -2.662 15.946 1.00 95.50 127 SER A CA 1
ATOM 973 C C . SER A 1 127 ? -0.436 -3.444 15.204 1.00 95.50 127 SER A C 1
ATOM 975 O O . SER A 1 127 ? 0.669 -3.581 15.724 1.00 95.50 127 SER A O 1
ATOM 977 N N . GLU A 1 128 ? -0.728 -3.897 13.984 1.00 95.06 128 GLU A N 1
ATOM 978 C CA . GLU A 1 128 ? 0.257 -4.498 13.095 1.00 95.06 128 GLU A CA 1
ATOM 979 C C . GLU A 1 128 ? 1.050 -3.429 12.341 1.00 95.06 128 GLU A C 1
ATOM 981 O O . GLU A 1 128 ? 2.274 -3.419 12.422 1.00 95.06 128 GLU A O 1
ATOM 986 N N . LEU A 1 129 ? 0.399 -2.492 11.648 1.00 95.56 129 LEU A N 1
ATOM 987 C CA . LEU A 1 129 ? 1.090 -1.538 10.774 1.00 95.56 129 LEU A CA 1
ATOM 988 C C . LEU A 1 129 ? 2.024 -0.577 11.522 1.00 95.56 129 LEU A C 1
ATOM 990 O O . LEU A 1 129 ? 3.134 -0.337 11.053 1.00 95.56 129 LEU A O 1
ATOM 994 N N . GLU A 1 130 ? 1.621 -0.029 12.673 1.00 94.31 130 GLU A N 1
ATOM 995 C CA . GLU A 1 130 ? 2.424 0.979 13.390 1.00 94.31 130 GLU A CA 1
ATOM 996 C C . GLU A 1 130 ? 3.837 0.468 13.759 1.00 94.31 130 GLU A C 1
ATOM 998 O O . GLU A 1 130 ? 4.815 1.161 13.456 1.00 94.31 130 GLU A O 1
ATOM 1003 N N . PRO A 1 131 ? 4.001 -0.741 14.340 1.00 93.81 131 PRO A N 1
ATOM 1004 C CA . PRO A 1 131 ? 5.318 -1.343 14.533 1.00 93.81 131 PRO A CA 1
ATOM 1005 C C . PRO A 1 131 ? 6.113 -1.567 13.242 1.00 93.81 131 PRO A C 1
ATOM 1007 O O . PRO A 1 131 ? 7.324 -1.348 13.248 1.00 93.81 131 PRO A O 1
ATOM 1010 N N . HIS A 1 132 ? 5.470 -1.993 12.148 1.00 92.88 132 HIS A N 1
ATOM 1011 C CA . HIS A 1 132 ? 6.167 -2.253 10.882 1.00 92.88 132 HIS A CA 1
ATOM 1012 C C . HIS A 1 132 ? 6.785 -0.971 10.317 1.00 92.88 132 HIS A C 1
ATOM 1014 O O . HIS A 1 132 ? 7.975 -0.966 10.003 1.00 92.88 132 HIS A O 1
ATOM 1020 N N . LEU A 1 133 ? 6.029 0.134 10.304 1.00 93.06 133 LEU A N 1
ATOM 1021 C CA . LEU A 1 133 ? 6.535 1.438 9.859 1.00 93.06 133 LEU A CA 1
ATOM 1022 C C . LEU A 1 133 ? 7.777 1.861 10.659 1.00 93.06 133 LEU A C 1
ATOM 1024 O O . LEU A 1 133 ? 8.768 2.308 10.086 1.00 93.06 133 LEU A O 1
ATOM 1028 N N . ALA A 1 134 ? 7.756 1.673 11.982 1.00 91.00 134 ALA A N 1
ATOM 1029 C CA . ALA A 1 134 ? 8.886 2.018 12.843 1.00 91.00 134 ALA A CA 1
ATOM 1030 C C . ALA A 1 134 ? 10.132 1.153 12.57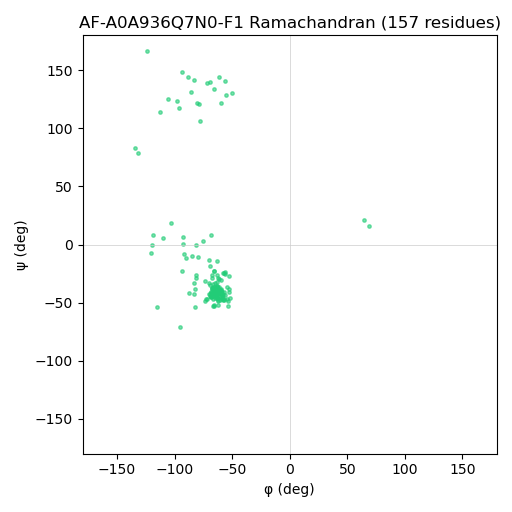6 1.00 91.00 134 ALA A C 1
ATOM 1032 O O . ALA A 1 134 ? 11.254 1.653 12.647 1.00 91.00 134 ALA A O 1
ATOM 1033 N N . VAL A 1 135 ? 9.949 -0.136 12.272 1.00 91.06 135 VAL A N 1
ATOM 1034 C CA . VAL A 1 135 ? 11.053 -1.048 11.933 1.00 91.06 135 VAL A CA 1
ATOM 1035 C C . VAL A 1 135 ? 11.664 -0.694 10.579 1.00 91.06 135 VAL A C 1
ATOM 1037 O O . VAL A 1 135 ? 12.888 -0.667 10.456 1.00 91.06 135 VAL A O 1
ATOM 1040 N N . GLU A 1 136 ? 10.841 -0.412 9.570 1.00 89.44 136 GLU A N 1
ATOM 1041 C CA . GLU A 1 136 ? 11.305 -0.058 8.222 1.00 89.44 136 GLU A CA 1
ATOM 1042 C C . GLU A 1 136 ? 12.117 1.241 8.203 1.00 89.44 136 GLU A C 1
ATOM 1044 O O . GLU A 1 136 ? 13.071 1.375 7.435 1.00 89.44 136 GLU A O 1
ATOM 1049 N N . GLU A 1 137 ? 11.779 2.173 9.090 1.00 89.88 137 GLU A N 1
ATOM 1050 C CA . GLU A 1 137 ? 12.450 3.462 9.240 1.00 89.88 137 GLU A CA 1
ATOM 1051 C C . GLU A 1 137 ? 13.691 3.421 10.138 1.00 89.88 137 GLU A C 1
ATOM 1053 O O . GLU A 1 137 ? 14.433 4.407 10.189 1.00 89.88 137 GLU A O 1
ATOM 1058 N N . ASP A 1 138 ? 13.945 2.315 10.851 1.00 88.19 138 ASP A N 1
ATOM 1059 C CA . ASP A 1 138 ? 15.130 2.197 11.699 1.00 88.19 138 ASP A CA 1
ATOM 1060 C C . ASP A 1 138 ? 16.387 2.364 10.819 1.00 88.19 138 ASP A C 1
ATOM 1062 O O . ASP A 1 138 ? 16.623 1.563 9.901 1.00 88.19 138 ASP A O 1
ATOM 1066 N N . PRO A 1 139 ? 17.259 3.354 11.105 1.00 82.56 139 PRO A N 1
ATOM 1067 C CA . PRO A 1 139 ? 18.477 3.584 10.334 1.00 82.56 139 PRO A CA 1
ATOM 1068 C C . PRO A 1 139 ? 19.363 2.338 10.182 1.00 82.56 139 PRO A C 1
ATOM 1070 O O . PRO A 1 139 ? 20.107 2.215 9.204 1.00 82.56 139 PRO A O 1
ATOM 1073 N N . ARG A 1 140 ? 19.303 1.397 11.132 1.00 81.06 140 ARG A N 1
ATOM 1074 C CA . ARG A 1 140 ? 20.016 0.113 11.079 1.00 81.06 140 ARG A CA 1
ATOM 1075 C C . ARG A 1 140 ? 19.452 -0.797 9.993 1.00 81.06 140 ARG A C 1
ATOM 1077 O O . ARG A 1 140 ? 20.235 -1.381 9.244 1.00 81.06 140 ARG A O 1
ATOM 1084 N N . VAL A 1 141 ? 18.126 -0.895 9.893 1.00 76.56 141 VAL A N 1
ATOM 1085 C CA . VAL A 1 141 ? 17.422 -1.685 8.870 1.00 76.56 141 VAL A CA 1
ATOM 1086 C C . VAL A 1 141 ? 17.658 -1.071 7.493 1.00 76.56 141 VAL A C 1
ATOM 1088 O O . VAL A 1 141 ? 18.109 -1.765 6.580 1.00 76.56 141 VAL A O 1
ATOM 1091 N N . VAL A 1 142 ? 17.508 0.250 7.377 1.00 77.75 142 VAL A N 1
ATOM 1092 C CA . VAL A 1 142 ? 17.831 1.014 6.162 1.00 77.75 142 VAL A CA 1
ATOM 1093 C C . VAL A 1 142 ? 19.269 0.751 5.695 1.00 77.75 142 VAL A C 1
ATOM 1095 O O . VAL A 1 142 ? 19.509 0.417 4.533 1.00 77.75 142 VAL A O 1
ATOM 1098 N N . SER A 1 143 ? 20.241 0.825 6.608 1.00 75.31 143 SER A N 1
ATOM 1099 C CA . SER A 1 143 ? 21.658 0.605 6.290 1.00 75.31 143 SER A CA 1
ATOM 1100 C C . SER A 1 143 ? 21.964 -0.834 5.858 1.00 75.31 143 SER A C 1
ATOM 1102 O O . SER A 1 143 ? 22.816 -1.060 4.992 1.00 75.31 143 SER A O 1
ATOM 1104 N N . LEU A 1 144 ? 21.296 -1.826 6.454 1.00 72.31 144 LEU A N 1
ATOM 1105 C CA . LEU A 1 144 ? 21.422 -3.233 6.064 1.00 72.31 144 LEU A CA 1
ATOM 1106 C C . LEU A 1 144 ? 20.873 -3.467 4.653 1.00 72.31 144 LEU A C 1
ATOM 1108 O O . LEU A 1 144 ? 21.551 -4.099 3.834 1.00 72.31 144 LEU A O 1
ATOM 1112 N N . ASN A 1 145 ? 19.706 -2.897 4.354 1.00 67.62 145 ASN A N 1
ATOM 1113 C CA . ASN A 1 145 ? 19.066 -2.991 3.044 1.00 67.62 145 ASN A CA 1
ATOM 1114 C C . ASN A 1 145 ? 19.892 -2.291 1.957 1.00 67.62 145 ASN A C 1
ATOM 1116 O O . ASN A 1 145 ? 20.107 -2.869 0.892 1.00 67.62 145 ASN A O 1
ATOM 1120 N N . ALA A 1 146 ? 20.484 -1.128 2.252 1.00 67.38 146 ALA A N 1
ATOM 1121 C CA . ALA A 1 146 ? 21.405 -0.441 1.341 1.00 67.38 146 ALA A CA 1
ATOM 1122 C C . ALA A 1 146 ? 22.619 -1.288 0.959 1.00 67.38 146 ALA A C 1
ATOM 1124 O O . ALA A 1 146 ? 22.986 -1.385 -0.214 1.00 67.38 146 ALA A O 1
ATOM 1125 N N . ARG A 1 147 ? 23.213 -1.977 1.936 1.00 63.75 147 ARG A N 1
ATOM 1126 C CA . ARG A 1 147 ? 24.344 -2.879 1.688 1.00 63.75 147 ARG A CA 1
ATOM 1127 C C . ARG A 1 147 ? 23.931 -4.123 0.900 1.00 63.75 147 ARG A C 1
ATOM 1129 O O . ARG A 1 147 ? 24.725 -4.622 0.106 1.00 63.75 147 ARG A O 1
ATOM 1136 N N . ALA A 1 148 ? 22.726 -4.646 1.121 1.00 61.84 148 ALA A N 1
ATOM 1137 C CA . ALA A 1 148 ? 22.206 -5.793 0.380 1.00 61.84 148 ALA A CA 1
ATOM 1138 C C . ALA A 1 148 ? 21.876 -5.442 -1.082 1.00 61.84 148 ALA A C 1
ATOM 1140 O O . ALA A 1 148 ? 22.250 -6.200 -1.978 1.00 61.84 148 ALA A O 1
ATOM 1141 N N . GLY A 1 149 ? 21.257 -4.282 -1.324 1.00 60.09 149 GLY A N 1
ATOM 1142 C CA . GLY A 1 149 ? 20.956 -3.772 -2.665 1.00 60.09 149 GLY A CA 1
ATOM 1143 C C . GLY A 1 149 ? 22.215 -3.513 -3.493 1.00 60.09 149 GLY A C 1
ATOM 1144 O O . GLY A 1 149 ? 22.321 -4.003 -4.615 1.00 60.09 149 GLY A O 1
ATOM 1145 N N . ALA A 1 150 ? 23.228 -2.862 -2.907 1.00 59.88 150 ALA A N 1
ATOM 1146 C CA . ALA A 1 150 ? 24.506 -2.615 -3.581 1.00 59.88 150 ALA A CA 1
ATOM 1147 C C . ALA A 1 150 ? 25.216 -3.915 -4.015 1.00 59.88 150 ALA A C 1
ATOM 1149 O O . ALA A 1 150 ? 25.781 -3.987 -5.105 1.00 59.88 150 ALA A O 1
ATOM 1150 N N . ARG A 1 151 ? 25.146 -4.975 -3.194 1.00 55.56 151 ARG A N 1
ATOM 1151 C CA . ARG A 1 151 ? 25.701 -6.294 -3.547 1.00 55.56 151 ARG A CA 1
ATOM 1152 C C . ARG A 1 151 ? 24.953 -6.964 -4.701 1.00 55.56 151 ARG A C 1
ATOM 1154 O O . ARG A 1 151 ? 25.594 -7.598 -5.531 1.00 55.56 151 ARG A O 1
ATOM 1161 N N . ARG A 1 152 ? 23.624 -6.824 -4.771 1.00 54.66 152 ARG A N 1
ATOM 1162 C CA . ARG A 1 152 ? 22.808 -7.372 -5.871 1.00 54.66 152 ARG A CA 1
ATOM 1163 C C . ARG A 1 152 ? 23.057 -6.636 -7.189 1.00 54.66 152 ARG A C 1
ATOM 1165 O O . ARG A 1 152 ? 23.257 -7.296 -8.202 1.00 54.66 152 ARG A O 1
ATOM 1172 N N . ALA A 1 153 ? 23.144 -5.305 -7.161 1.00 55.31 153 ALA A N 1
ATOM 1173 C CA . ALA A 1 153 ? 23.490 -4.504 -8.338 1.00 55.31 153 ALA A CA 1
ATOM 1174 C C . ALA A 1 153 ? 24.900 -4.833 -8.867 1.00 55.31 153 ALA A C 1
ATOM 1176 O O . ALA A 1 153 ? 25.096 -4.978 -10.069 1.00 55.31 153 ALA A O 1
ATOM 1177 N N . SER A 1 154 ? 25.872 -5.043 -7.970 1.00 50.00 154 SER A N 1
ATOM 1178 C CA . SER A 1 154 ? 27.227 -5.467 -8.351 1.00 50.00 154 SER A CA 1
ATOM 1179 C C . SER A 1 154 ? 27.287 -6.889 -8.927 1.00 50.00 154 SER A C 1
ATOM 1181 O O . SER A 1 154 ? 28.179 -7.168 -9.722 1.00 50.00 154 SER A O 1
ATOM 1183 N N . ALA A 1 155 ? 26.377 -7.787 -8.535 1.00 46.91 155 ALA A N 1
ATOM 1184 C CA . ALA A 1 155 ? 26.319 -9.158 -9.046 1.00 46.91 155 ALA A CA 1
ATOM 1185 C C . ALA A 1 155 ? 25.612 -9.260 -10.410 1.00 46.91 155 ALA A C 1
ATOM 1187 O O . ALA A 1 155 ? 25.957 -10.128 -11.204 1.00 46.91 155 ALA A O 1
ATOM 1188 N N . ALA A 1 156 ? 24.663 -8.364 -10.701 1.00 45.88 156 ALA A N 1
ATOM 1189 C CA . ALA A 1 156 ? 23.969 -8.291 -11.990 1.00 45.88 156 ALA A CA 1
ATOM 1190 C C . ALA A 1 156 ? 24.783 -7.582 -13.097 1.00 45.88 156 ALA A C 1
ATOM 1192 O O . ALA A 1 156 ? 24.398 -7.626 -14.260 1.00 45.88 156 ALA A O 1
ATOM 1193 N N . GLY A 1 157 ? 25.896 -6.925 -12.744 1.00 39.69 157 GLY A N 1
ATOM 1194 C CA . GLY A 1 157 ? 26.734 -6.131 -13.654 1.00 39.69 157 GLY A CA 1
ATOM 1195 C C . GLY A 1 157 ? 28.045 -6.783 -14.112 1.00 39.69 157 GLY A C 1
ATOM 1196 O O . GLY A 1 157 ? 28.940 -6.060 -14.542 1.00 39.69 157 GLY A O 1
ATOM 1197 N N . THR A 1 158 ? 28.210 -8.105 -13.996 1.00 28.25 158 THR A N 1
ATOM 1198 C CA . THR A 1 158 ? 29.380 -8.797 -14.580 1.00 28.25 158 THR A CA 1
ATOM 1199 C C . THR A 1 158 ? 28.972 -9.402 -15.930 1.00 28.25 158 THR A C 1
ATOM 1201 O O . THR A 1 158 ? 27.979 -10.129 -15.940 1.00 28.25 158 THR A O 1
ATOM 1204 N N . PRO A 1 159 ? 29.659 -9.065 -17.042 1.00 38.34 159 PRO A N 1
ATOM 1205 C CA . PRO A 1 159 ? 29.280 -9.486 -18.394 1.00 38.34 159 PRO A CA 1
ATOM 1206 C C . PRO A 1 159 ? 29.385 -10.998 -18.615 1.00 38.34 159 PRO A C 1
ATOM 1208 O O . PRO A 1 159 ? 30.201 -11.649 -17.920 1.00 38.34 159 PRO A O 1
#

Mean predicted aligned error: 7.46 Å

Solvent-accessible surface area (backbone atoms only — not comparable to full-atom values): 8854 Å² total; per-residue (Å²): 135,87,87,48,54,75,39,35,33,32,59,47,36,46,78,26,57,51,26,46,68,50,30,61,75,59,69,44,56,48,75,89,54,7,86,39,30,37,39,57,51,22,57,76,60,73,44,58,49,69,60,53,48,50,53,30,53,60,35,48,72,47,93,68,66,72,95,66,59,56,84,86,50,56,68,67,59,51,51,51,45,50,41,66,72,46,49,56,52,46,68,56,44,52,63,51,51,48,53,50,37,46,50,51,18,72,78,42,21,93,84,36,59,68,36,45,52,51,30,50,55,48,51,51,53,45,69,53,49,57,58,49,57,56,51,64,65,32,68,68,50,45,51,52,51,54,56,52,50,54,54,51,56,61,64,74,68,66,133

Radius of gyration: 20.25 Å; Cα contacts (8 Å, |Δi|>4): 133; chains: 1; bounding box: 58×30×47 Å

Sequence (159 aa):
MEITPDTLVADIAAHHPRSIEVFERHGIDFCCGGHRPLGEACREHGAAVEAVAAEIAAAAAREVPEDRVFTDAPLGALLDHIVSRYHLALREDLPRLGRMADKVAEVHGERHAELNDLAAVYRELRSELEPHLAVEEDPRVVSLNARAGARRASAAGTP

pLDDT: mean 87.37, std 13.34, range [28.25, 98.25]

Foldseek 3Di:
DQADQQDFLLVLCQAQVLLVVLCVVLVQDCDPRRRGGLNVSCVVSVHDSVVSSVVSVVSSPDDDDPLRHCVPPQLVVVLCSCCVVPVVVCVVCLVVVLVVLVVCCVVCCVVPVVSVVVSVVSVVVSVVVVVVSVQSPPVVVSVVVNVVVVVVVVVVPDD

Nearest PDB structures (foldseek):
  7oyi-assembly2_B  TM=8.077E-01  e=1.310E-04  Escherichia coli K-12
  7bhc-assembly2_B  TM=8.104E-01  e=2.012E-04  Escherichia coli K-12
  5fny-assembly2_B  TM=7.878E-01  e=2.240E-04  Escherichia coli K-12
  5fnp-assembly2_B  TM=7.662E-01  e=1.062E-03  Escherichia coli K-12
  5fnn-assembly2_B  TM=7.710E-01  e=1.120E-03  Escherichia coli K-12